Protein AF-A0A938KJM1-F1 (afdb_monomer_lite)

Structure (mmCIF, N/CA/C/O backbone):
data_AF-A0A938KJM1-F1
#
_entry.id   AF-A0A938KJM1-F1
#
loop_
_atom_site.group_PDB
_atom_site.id
_atom_site.type_symbol
_atom_site.label_atom_id
_atom_site.label_alt_id
_atom_site.label_comp_id
_atom_site.label_asym_id
_atom_site.label_entity_id
_atom_site.label_seq_id
_atom_site.pdbx_PDB_ins_code
_atom_site.Cartn_x
_atom_site.Cartn_y
_atom_site.Cartn_z
_atom_site.occupancy
_atom_site.B_iso_or_equiv
_atom_site.auth_seq_id
_atom_site.auth_comp_id
_atom_site.auth_asym_id
_atom_site.auth_atom_id
_atom_site.pdbx_PDB_model_num
ATOM 1 N N . MET A 1 1 ? -3.632 15.595 9.251 1.00 66.75 1 MET A N 1
ATOM 2 C CA . MET A 1 1 ? -2.245 15.112 9.059 1.00 66.75 1 MET A CA 1
ATOM 3 C C . MET A 1 1 ? -1.844 15.367 7.610 1.00 66.75 1 MET A C 1
ATOM 5 O O . MET A 1 1 ? -2.659 15.084 6.742 1.00 66.75 1 MET A O 1
ATOM 9 N N . ARG A 1 2 ? -0.652 15.907 7.327 1.00 72.06 2 ARG A N 1
ATOM 10 C CA . ARG A 1 2 ? -0.133 16.053 5.953 1.00 72.06 2 ARG A CA 1
ATOM 11 C C . ARG A 1 2 ? 1.018 15.067 5.760 1.00 72.06 2 ARG A C 1
ATOM 13 O O . ARG A 1 2 ? 1.963 15.107 6.537 1.00 72.06 2 ARG A O 1
ATOM 20 N N . LEU A 1 3 ? 0.930 14.210 4.746 1.00 71.62 3 LEU A N 1
ATOM 21 C CA . LEU A 1 3 ? 1.974 13.252 4.378 1.00 71.62 3 LEU A CA 1
ATOM 22 C C . LEU A 1 3 ? 2.531 13.645 3.007 1.00 71.62 3 LEU A C 1
ATOM 24 O O . LEU A 1 3 ? 1.759 13.946 2.098 1.00 71.62 3 LEU A O 1
ATOM 28 N N . LEU A 1 4 ? 3.857 13.693 2.885 1.00 74.88 4 LEU A N 1
ATOM 29 C CA . LEU A 1 4 ? 4.565 13.994 1.642 1.00 74.88 4 LEU A CA 1
ATOM 30 C C . LEU A 1 4 ? 5.448 12.797 1.290 1.00 74.88 4 LEU A C 1
ATOM 32 O O . LEU A 1 4 ? 6.265 12.388 2.112 1.00 74.88 4 LEU A O 1
ATOM 36 N N . ASP A 1 5 ? 5.282 12.250 0.088 1.00 78.06 5 ASP A N 1
ATOM 37 C CA . ASP A 1 5 ? 6.156 11.195 -0.421 1.00 78.06 5 ASP A CA 1
ATOM 38 C C . ASP A 1 5 ? 7.491 11.798 -0.882 1.00 78.06 5 ASP A C 1
ATOM 40 O O . ASP A 1 5 ? 7.517 12.735 -1.680 1.00 78.06 5 ASP A O 1
ATOM 44 N N . LEU A 1 6 ? 8.595 11.275 -0.351 1.00 80.69 6 LEU A N 1
ATOM 45 C CA . LEU A 1 6 ? 9.965 11.686 -0.682 1.00 80.69 6 LEU A CA 1
ATOM 46 C C . LEU A 1 6 ? 10.679 10.655 -1.576 1.00 80.69 6 LEU A C 1
ATOM 48 O O . LEU A 1 6 ? 11.881 10.766 -1.821 1.00 80.69 6 LEU A O 1
ATOM 52 N N . SER A 1 7 ? 9.962 9.627 -2.030 1.00 75.56 7 SER A N 1
ATOM 53 C CA . SER A 1 7 ? 10.523 8.518 -2.796 1.00 75.56 7 SER A CA 1
ATOM 54 C C . SER A 1 7 ? 10.833 8.924 -4.237 1.00 75.56 7 SER A C 1
ATOM 56 O O . SER A 1 7 ? 10.015 9.537 -4.925 1.00 75.56 7 SER A O 1
ATOM 58 N N . HIS A 1 8 ? 12.002 8.512 -4.732 1.00 73.88 8 HIS A N 1
ATOM 59 C CA . HIS A 1 8 ? 12.318 8.615 -6.156 1.00 73.88 8 HIS A CA 1
ATOM 60 C C . HIS A 1 8 ? 11.515 7.575 -6.956 1.00 73.88 8 HIS A C 1
ATOM 62 O O . HIS A 1 8 ? 11.339 6.451 -6.473 1.00 73.88 8 HIS A O 1
ATOM 68 N N . PRO A 1 9 ? 11.056 7.902 -8.180 1.00 76.19 9 PRO A N 1
ATOM 69 C CA . PRO A 1 9 ? 10.380 6.938 -9.037 1.00 76.19 9 PRO A CA 1
ATOM 70 C C . PRO A 1 9 ? 11.264 5.722 -9.318 1.00 76.19 9 PRO A C 1
ATOM 72 O O . PRO A 1 9 ? 12.414 5.847 -9.744 1.00 76.19 9 PRO A O 1
ATOM 75 N N . LEU A 1 10 ? 10.710 4.533 -9.113 1.00 76.12 10 LEU A N 1
ATOM 76 C CA . LEU A 1 10 ? 11.362 3.273 -9.426 1.00 76.12 10 LEU A CA 1
ATOM 77 C C . LEU A 1 10 ? 11.064 2.905 -10.884 1.00 76.12 10 LEU A C 1
ATOM 79 O O . LEU A 1 10 ? 9.914 2.682 -11.273 1.00 76.12 10 LEU A O 1
ATOM 83 N N . VAL A 1 11 ? 12.121 2.832 -11.692 1.00 72.31 11 VAL A N 1
ATOM 84 C CA . VAL A 1 11 ? 12.067 2.489 -13.119 1.00 72.31 11 VAL A CA 1
ATOM 85 C C . VAL A 1 11 ? 12.766 1.157 -13.385 1.00 72.31 11 VAL A C 1
ATOM 87 O O . VAL A 1 11 ? 13.700 0.770 -12.680 1.00 72.31 11 VAL A O 1
ATOM 90 N N . HIS A 1 12 ? 12.314 0.429 -14.407 1.00 66.06 12 HIS A N 1
ATOM 91 C CA . HIS A 1 12 ? 12.960 -0.824 -14.795 1.00 66.06 12 HIS A CA 1
ATOM 92 C C . HIS A 1 12 ? 14.401 -0.561 -15.262 1.00 66.06 12 HIS A C 1
ATOM 94 O O . HIS A 1 12 ? 14.621 0.290 -16.119 1.00 66.06 12 HIS A O 1
ATOM 100 N N . GLY A 1 13 ? 15.372 -1.287 -14.698 1.00 65.75 13 GLY A N 1
ATOM 101 C CA . GLY A 1 13 ? 16.792 -1.108 -15.022 1.00 65.75 13 GLY A CA 1
ATOM 102 C C . GLY A 1 13 ? 17.476 0.072 -14.322 1.00 65.75 13 GLY A C 1
ATOM 103 O O . GLY A 1 13 ? 18.580 0.433 -14.721 1.00 65.75 13 GLY A O 1
ATOM 104 N N . ALA A 1 14 ? 16.854 0.665 -13.292 1.00 70.81 14 ALA A N 1
ATOM 105 C CA . ALA A 1 14 ? 17.517 1.656 -12.447 1.00 70.81 14 ALA A CA 1
ATOM 106 C C . ALA A 1 14 ? 18.842 1.104 -11.890 1.00 70.81 14 ALA A C 1
ATOM 108 O O . ALA A 1 14 ? 18.932 -0.078 -11.542 1.00 70.81 14 ALA A O 1
ATOM 109 N N . ALA A 1 15 ? 19.866 1.960 -11.818 1.00 68.00 15 ALA A N 1
ATOM 110 C CA . ALA A 1 15 ? 21.154 1.580 -11.256 1.00 68.00 15 ALA A CA 1
ATOM 111 C C . ALA A 1 15 ?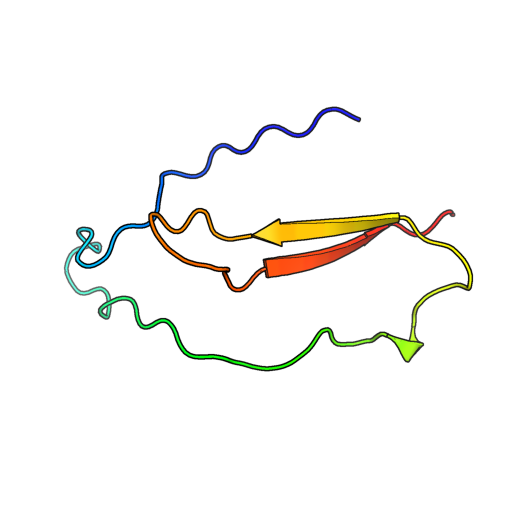 20.972 1.137 -9.797 1.00 68.00 15 ALA A C 1
ATOM 113 O O . ALA A 1 15 ? 20.449 1.889 -8.976 1.00 68.00 15 ALA A O 1
ATOM 114 N N . ALA A 1 16 ? 21.392 -0.089 -9.494 1.00 69.31 16 ALA A N 1
ATOM 115 C CA . ALA A 1 16 ? 21.566 -0.552 -8.125 1.00 69.31 16 ALA A CA 1
ATOM 116 C C . ALA A 1 16 ? 22.970 -0.157 -7.639 1.00 69.31 16 ALA A C 1
ATOM 118 O O . ALA A 1 16 ? 23.846 0.146 -8.460 1.00 69.31 16 ALA A O 1
ATOM 119 N N . PHE A 1 17 ? 23.205 -0.156 -6.325 1.00 71.25 17 PHE A N 1
ATOM 120 C CA . PHE A 1 17 ? 24.568 0.015 -5.827 1.00 71.25 17 PHE A CA 1
ATOM 121 C C . PHE A 1 17 ? 25.470 -1.109 -6.366 1.00 71.25 17 PHE A C 1
ATOM 123 O O . PHE A 1 17 ? 24.993 -2.218 -6.632 1.00 71.25 17 PHE A O 1
ATOM 130 N N . PRO A 1 18 ? 26.774 -0.851 -6.573 1.00 79.56 18 PRO A N 1
ATOM 131 C CA . PRO A 1 18 ? 27.691 -1.888 -7.023 1.00 79.56 18 PRO A CA 1
ATOM 132 C C . PRO A 1 18 ? 27.613 -3.125 -6.117 1.00 79.56 18 PRO A C 1
ATOM 134 O O . PRO A 1 18 ? 27.785 -3.014 -4.907 1.00 79.56 18 PRO A O 1
ATOM 137 N N . ASN A 1 19 ? 27.408 -4.292 -6.734 1.00 76.94 19 ASN A N 1
ATOM 138 C CA . ASN A 1 19 ? 27.217 -5.607 -6.101 1.00 76.94 19 ASN A CA 1
ATOM 139 C C . ASN A 1 19 ? 25.845 -5.884 -5.465 1.00 76.94 19 ASN A C 1
ATOM 141 O O . ASN A 1 19 ? 25.652 -6.979 -4.936 1.00 76.94 19 ASN A O 1
ATOM 145 N N . ASP A 1 20 ? 24.875 -4.977 -5.571 1.00 75.62 20 ASP A N 1
ATOM 146 C CA . ASP A 1 20 ? 23.508 -5.293 -5.165 1.00 75.62 20 ASP A CA 1
ATOM 147 C C . ASP A 1 20 ? 22.846 -6.269 -6.154 1.00 75.62 20 ASP A C 1
ATOM 149 O O . ASP A 1 20 ? 23.053 -6.182 -7.375 1.00 75.62 20 ASP A O 1
ATOM 153 N N . PRO A 1 21 ? 22.003 -7.195 -5.663 1.00 66.06 21 PRO A N 1
ATOM 154 C CA . PRO A 1 21 ? 21.172 -8.005 -6.536 1.00 66.06 21 PRO A CA 1
ATOM 155 C C . PRO A 1 21 ? 20.228 -7.111 -7.348 1.00 66.06 21 PRO A C 1
ATOM 157 O O . PRO A 1 21 ? 19.700 -6.109 -6.863 1.00 66.06 21 PRO A O 1
ATOM 160 N N . LYS A 1 22 ? 19.971 -7.496 -8.602 1.00 66.31 22 LYS A N 1
ATOM 161 C CA . LYS A 1 22 ? 18.998 -6.788 -9.443 1.00 66.31 22 LYS A CA 1
ATOM 162 C C . LYS A 1 22 ? 17.613 -6.826 -8.790 1.00 66.31 22 LYS A C 1
ATOM 164 O O . LYS A 1 22 ? 17.150 -7.891 -8.387 1.00 66.31 22 LYS A O 1
ATOM 169 N N . LEU A 1 23 ? 16.937 -5.675 -8.755 1.00 63.69 23 LEU A N 1
ATOM 170 C CA . LEU A 1 23 ? 15.562 -5.562 -8.269 1.00 63.69 23 LEU A CA 1
ATOM 171 C C . LEU A 1 23 ? 14.630 -6.493 -9.066 1.00 63.69 23 LEU A C 1
ATOM 173 O O . LEU A 1 23 ? 14.501 -6.352 -10.284 1.00 63.69 23 LEU A O 1
ATOM 177 N N . ALA A 1 24 ? 13.948 -7.402 -8.369 1.00 61.97 24 ALA A N 1
ATOM 178 C CA . ALA A 1 24 ? 12.905 -8.261 -8.920 1.00 61.97 24 ALA A CA 1
ATOM 179 C C . ALA A 1 24 ? 11.565 -7.953 -8.238 1.00 61.97 24 ALA A C 1
ATOM 181 O O . ALA A 1 24 ? 11.477 -7.922 -7.013 1.00 61.97 24 ALA A O 1
ATOM 182 N N . ILE A 1 25 ? 10.520 -7.725 -9.037 1.00 62.28 25 ILE A N 1
ATOM 183 C CA . ILE A 1 25 ? 9.159 -7.463 -8.555 1.00 62.28 25 ILE A CA 1
ATOM 184 C C . ILE A 1 25 ? 8.330 -8.711 -8.850 1.00 62.28 25 ILE A C 1
ATOM 186 O O . ILE A 1 25 ? 8.096 -9.032 -10.014 1.00 62.28 25 ILE A O 1
ATOM 190 N N . VAL A 1 26 ? 7.900 -9.414 -7.802 1.00 63.53 26 VAL A N 1
ATOM 191 C CA . VAL A 1 26 ? 7.043 -10.604 -7.896 1.00 63.53 26 VAL A CA 1
ATOM 192 C C . VAL A 1 26 ? 5.801 -10.419 -7.016 1.00 63.53 26 VAL A C 1
ATOM 194 O O . VAL A 1 26 ? 5.918 -9.846 -5.930 1.00 63.53 26 VAL A O 1
ATOM 197 N N . PRO A 1 27 ? 4.607 -10.868 -7.443 1.00 61.94 27 PRO A N 1
ATOM 198 C CA . PRO A 1 27 ? 3.416 -10.823 -6.599 1.00 61.94 27 PRO A CA 1
ATOM 199 C C . PRO A 1 27 ? 3.625 -11.677 -5.345 1.00 61.94 27 PRO A C 1
ATOM 201 O O . PRO A 1 27 ? 3.858 -12.879 -5.449 1.00 61.94 27 PRO A O 1
ATOM 204 N N . HIS A 1 28 ? 3.548 -11.069 -4.161 1.00 60.22 28 HIS A N 1
ATOM 205 C CA . HIS A 1 28 ? 3.806 -11.768 -2.903 1.00 60.22 28 HIS A CA 1
ATOM 206 C C . HIS A 1 28 ? 2.744 -11.429 -1.847 1.00 60.22 28 HIS A C 1
ATOM 208 O O . HIS A 1 28 ? 2.983 -10.681 -0.904 1.00 60.22 28 HIS A O 1
ATOM 214 N N . GLY A 1 29 ? 1.558 -12.021 -2.007 1.00 64.19 29 GLY A N 1
ATOM 215 C CA . GLY A 1 29 ? 0.559 -12.131 -0.940 1.00 64.19 29 GLY A CA 1
ATOM 216 C C . GLY A 1 29 ? -0.505 -11.030 -0.860 1.00 64.19 29 GLY A C 1
ATOM 217 O O . GLY A 1 29 ? -0.573 -10.117 -1.679 1.00 64.19 29 GLY A O 1
ATOM 218 N N . ARG A 1 30 ? -1.389 -11.191 0.133 1.00 74.31 30 ARG A N 1
ATOM 219 C CA . ARG A 1 30 ? -2.520 -10.308 0.470 1.00 74.31 30 ARG A CA 1
ATOM 220 C C . ARG A 1 30 ? -2.221 -9.548 1.771 1.00 74.31 30 ARG A C 1
ATOM 222 O O . ARG A 1 30 ? -1.254 -9.866 2.456 1.00 74.31 30 ARG A O 1
ATOM 229 N N . ILE A 1 31 ? -3.060 -8.569 2.118 1.00 78.62 31 ILE A N 1
ATOM 230 C CA . ILE A 1 31 ? -3.005 -7.878 3.419 1.00 78.62 31 ILE A CA 1
ATOM 231 C C . ILE A 1 31 ? -3.109 -8.919 4.550 1.00 78.62 31 ILE A C 1
ATOM 233 O O . ILE A 1 31 ? -3.979 -9.788 4.506 1.00 78.62 31 ILE A O 1
ATOM 237 N N . ALA A 1 32 ? -2.206 -8.839 5.528 1.00 82.88 32 ALA A N 1
ATOM 238 C CA . ALA A 1 32 ? -2.136 -9.735 6.684 1.00 82.88 32 ALA A CA 1
ATOM 239 C C . ALA A 1 32 ? -2.762 -9.095 7.939 1.00 82.88 32 ALA A C 1
ATOM 241 O O . ALA A 1 32 ? -2.980 -7.885 7.964 1.00 82.88 32 ALA A O 1
ATOM 242 N N . ASN A 1 33 ? -2.997 -9.902 8.981 1.00 88.12 33 ASN A N 1
ATOM 243 C CA . ASN A 1 33 ? -3.462 -9.483 10.317 1.00 88.12 33 ASN A CA 1
ATOM 244 C C . ASN A 1 33 ? -4.818 -8.751 10.334 1.00 88.12 33 ASN A C 1
ATOM 246 O O . ASN A 1 33 ? -5.056 -7.884 11.174 1.00 88.12 33 ASN A O 1
ATOM 250 N N . LEU A 1 34 ? -5.702 -9.075 9.386 1.00 87.75 34 LEU A N 1
ATOM 251 C CA . LEU A 1 34 ? -7.043 -8.482 9.295 1.00 87.75 34 LEU A CA 1
ATOM 252 C C . LEU A 1 34 ? -7.914 -8.810 10.522 1.00 87.75 34 LEU A C 1
ATOM 254 O O . LEU A 1 34 ? -8.818 -8.054 10.850 1.00 87.75 34 LEU A O 1
ATOM 258 N N . ASP A 1 35 ? -7.628 -9.920 11.198 1.00 92.19 35 ASP A N 1
ATOM 259 C CA . ASP A 1 35 ? -8.275 -10.395 12.423 1.00 92.19 35 ASP A CA 1
ATOM 260 C C . ASP A 1 35 ? -7.976 -9.535 13.661 1.00 92.19 35 ASP A C 1
ATOM 262 O O . ASP A 1 35 ? -8.734 -9.571 14.624 1.00 92.19 35 ASP A O 1
ATOM 266 N N . ALA A 1 36 ? -6.905 -8.737 13.633 1.00 91.00 36 ALA A N 1
ATOM 267 C CA . ALA A 1 36 ? -6.525 -7.842 14.726 1.00 91.00 36 ALA A CA 1
ATOM 268 C C . ALA A 1 36 ? -7.102 -6.419 14.583 1.00 91.00 36 ALA A C 1
ATOM 270 O O . ALA A 1 36 ? -6.765 -5.535 15.373 1.00 91.00 36 ALA A O 1
ATOM 271 N N . LEU A 1 37 ? -7.916 -6.166 13.554 1.00 91.56 37 LEU A N 1
ATOM 272 C CA . LEU A 1 37 ? -8.468 -4.842 13.289 1.00 91.56 37 LEU A CA 1
ATOM 273 C C . LEU A 1 37 ? -9.699 -4.569 14.166 1.00 91.56 37 LEU A C 1
ATOM 275 O O . LEU A 1 37 ? -10.539 -5.454 14.325 1.00 91.56 37 LEU A O 1
ATOM 279 N N . PRO A 1 38 ? -9.848 -3.345 14.699 1.00 92.62 38 PRO A N 1
ATOM 280 C CA . PRO A 1 38 ? -11.110 -2.915 15.286 1.00 92.62 38 PRO A CA 1
ATOM 281 C C . PRO A 1 38 ? -12.178 -2.743 14.195 1.00 92.62 38 PRO A C 1
ATOM 283 O O . PRO A 1 38 ? -11.859 -2.631 13.008 1.00 92.62 38 PRO A O 1
ATOM 286 N N . ASP A 1 39 ? -13.442 -2.614 14.605 1.00 93.00 39 ASP A N 1
ATOM 287 C CA . ASP A 1 39 ? -14.571 -2.399 13.686 1.00 93.00 39 ASP A CA 1
ATOM 288 C C . ASP A 1 39 ? -14.399 -1.149 12.802 1.00 93.00 39 ASP A C 1
ATOM 290 O O . ASP A 1 39 ? -14.896 -1.102 11.675 1.00 93.00 39 ASP A O 1
ATOM 294 N N . ALA A 1 40 ? -13.676 -0.136 13.296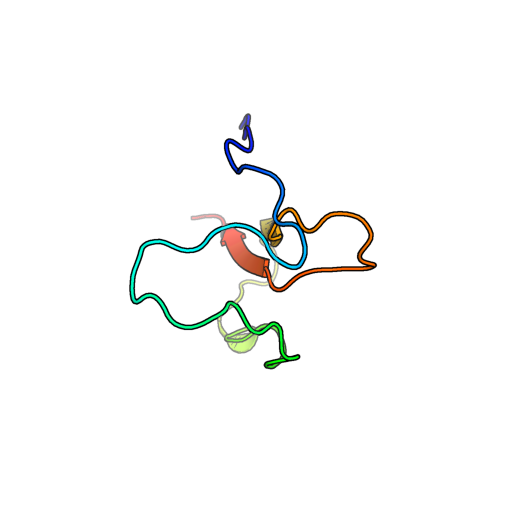 1.00 94.06 40 ALA A N 1
ATOM 295 C CA . ALA A 1 40 ? -13.356 1.080 12.558 1.00 94.06 40 ALA A CA 1
AT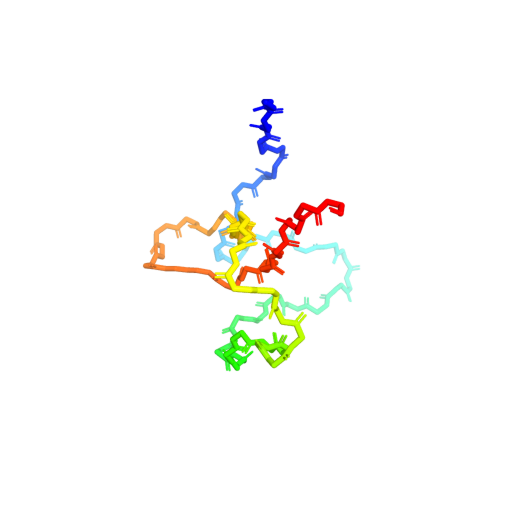OM 296 C C . ALA A 1 40 ? -11.893 1.502 12.754 1.00 94.06 40 ALA A C 1
ATOM 298 O O . ALA A 1 40 ? -11.407 1.650 13.874 1.00 94.06 40 ALA A O 1
ATOM 299 N N . PHE A 1 41 ? -11.203 1.757 11.645 1.00 94.06 41 PHE A N 1
ATOM 300 C CA . PHE A 1 41 ? -9.830 2.257 11.600 1.00 94.06 41 PHE A CA 1
ATOM 301 C C . PHE A 1 41 ? -9.626 3.093 10.332 1.00 94.06 41 PHE A C 1
ATOM 303 O O . PHE A 1 41 ? -10.405 3.014 9.381 1.00 94.06 41 PHE A O 1
ATOM 310 N N . THR A 1 42 ? -8.553 3.881 10.287 1.00 94.69 42 THR A N 1
ATOM 311 C CA . THR A 1 42 ? -8.129 4.544 9.046 1.00 94.69 42 THR A CA 1
ATOM 312 C C . THR A 1 42 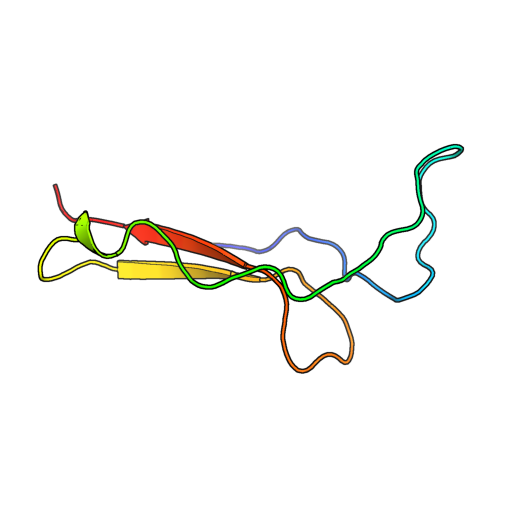? -7.098 3.683 8.329 1.00 94.69 42 THR A C 1
ATOM 314 O O . THR A 1 42 ? -6.047 3.373 8.885 1.00 94.69 42 THR A O 1
ATOM 317 N N . PHE A 1 43 ? -7.375 3.307 7.082 1.00 92.38 43 PHE A N 1
ATOM 318 C CA . PHE A 1 43 ? -6.413 2.594 6.246 1.00 92.38 43 PHE A CA 1
ATOM 319 C C . PHE A 1 43 ? -5.439 3.566 5.569 1.00 92.38 43 PHE A C 1
ATOM 321 O O . PHE A 1 43 ? -5.859 4.520 4.914 1.00 92.38 43 PHE A O 1
ATOM 328 N N . ALA A 1 44 ? -4.141 3.288 5.674 1.00 91.88 44 ALA A N 1
ATOM 329 C CA . ALA A 1 44 ? -3.084 3.969 4.940 1.00 91.88 44 ALA A CA 1
ATOM 330 C C . ALA A 1 44 ? -2.241 2.943 4.168 1.00 91.88 44 ALA A C 1
ATOM 332 O O . ALA A 1 44 ? -1.584 2.084 4.755 1.00 91.88 44 ALA A O 1
ATOM 333 N N . GLY A 1 45 ? -2.254 3.034 2.839 1.00 89.12 45 GLY A N 1
ATOM 334 C CA . GLY A 1 45 ? -1.403 2.236 1.960 1.00 89.12 45 GLY A CA 1
ATOM 335 C C . GLY A 1 45 ? -0.289 3.093 1.373 1.00 89.12 45 GLY A C 1
ATOM 336 O O . GLY A 1 45 ? -0.576 4.098 0.729 1.00 89.12 45 GLY A O 1
ATOM 337 N N . PHE A 1 46 ? 0.965 2.689 1.568 1.00 87.56 46 PHE A N 1
ATOM 338 C CA . PHE A 1 46 ? 2.132 3.367 1.000 1.00 87.56 46 PHE A CA 1
ATOM 339 C C . PHE A 1 46 ? 2.689 2.547 -0.170 1.00 87.56 46 PHE A C 1
ATOM 341 O O . PHE A 1 46 ? 3.458 1.607 0.070 1.00 87.56 46 PHE A O 1
ATOM 348 N N . PRO A 1 47 ? 2.259 2.824 -1.414 1.00 85.69 47 PRO A N 1
ATOM 349 C CA . PRO A 1 47 ? 2.765 2.137 -2.592 1.00 85.69 47 PRO A CA 1
ATOM 350 C C . PRO A 1 47 ? 4.210 2.522 -2.888 1.00 85.69 47 PRO A C 1
ATOM 352 O O . PRO A 1 47 ? 4.622 3.661 -2.680 1.00 85.69 47 PRO A O 1
ATOM 355 N N . LEU A 1 48 ? 4.968 1.586 -3.457 1.00 84.94 48 LEU A N 1
ATOM 356 C CA . LEU A 1 48 ? 6.191 1.948 -4.166 1.00 84.94 48 LEU A CA 1
ATOM 357 C C . LEU A 1 48 ? 5.835 2.758 -5.418 1.00 84.94 48 LEU A C 1
ATOM 359 O O . LEU A 1 48 ? 4.903 2.409 -6.149 1.00 84.94 48 LEU A O 1
ATOM 363 N N . ASN A 1 49 ? 6.601 3.814 -5.679 1.00 85.69 49 ASN A N 1
ATOM 364 C CA . ASN A 1 49 ? 6.396 4.726 -6.802 1.00 85.69 49 ASN A CA 1
ATOM 365 C C . ASN A 1 49 ? 6.924 4.127 -8.125 1.00 85.69 49 ASN A C 1
ATOM 367 O O . ASN A 1 49 ? 7.932 4.584 -8.665 1.00 85.69 49 ASN A O 1
ATOM 371 N N . PHE A 1 50 ? 6.302 3.054 -8.625 1.00 81.69 50 PHE A N 1
ATOM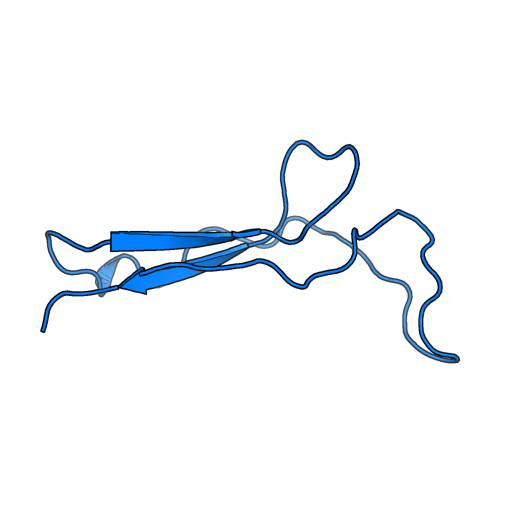 372 C CA . PHE A 1 50 ? 6.667 2.459 -9.916 1.00 81.69 50 PHE A CA 1
ATOM 373 C C . PHE A 1 50 ? 6.092 3.256 -11.089 1.00 81.69 50 PHE A C 1
ATOM 375 O O . PHE A 1 50 ? 4.883 3.454 -11.188 1.00 81.69 50 PHE A O 1
ATOM 382 N N . ALA A 1 51 ? 6.947 3.636 -12.038 1.00 79.69 51 ALA A N 1
ATOM 383 C CA . ALA A 1 51 ? 6.501 4.303 -13.258 1.00 79.69 51 ALA A CA 1
ATOM 384 C C . ALA A 1 51 ? 5.869 3.310 -14.253 1.00 79.69 51 ALA A C 1
ATOM 386 O O . ALA A 1 51 ? 6.437 2.252 -14.536 1.00 79.69 51 ALA A O 1
ATOM 387 N N . GLY A 1 52 ? 4.713 3.675 -14.821 1.00 79.81 52 GLY A N 1
ATOM 388 C CA . GLY A 1 52 ? 4.060 2.914 -15.896 1.00 79.81 52 GLY A CA 1
ATOM 389 C C . GLY A 1 52 ? 3.515 1.543 -15.478 1.00 79.81 52 GLY A C 1
ATOM 390 O O . GLY A 1 52 ? 3.419 0.648 -16.316 1.00 79.81 52 GLY A O 1
ATOM 391 N N . ARG A 1 53 ? 3.202 1.352 -14.190 1.00 78.69 53 ARG A N 1
ATOM 392 C CA . ARG A 1 53 ? 2.596 0.125 -13.649 1.00 78.69 53 ARG A CA 1
ATOM 393 C C . ARG A 1 53 ? 1.175 0.395 -13.157 1.00 78.69 53 ARG A C 1
ATOM 395 O O . ARG A 1 53 ? 0.845 1.515 -12.787 1.00 78.69 53 ARG A O 1
ATOM 402 N N . ASP A 1 54 ? 0.359 -0.650 -13.154 1.00 79.06 54 ASP A N 1
ATOM 403 C CA . ASP A 1 54 ? -1.025 -0.671 -12.666 1.00 79.06 54 ASP A CA 1
ATOM 404 C C . ASP A 1 54 ? -1.129 -0.804 -11.136 1.00 79.06 54 ASP A C 1
ATOM 406 O O . ASP A 1 54 ? -2.195 -0.595 -10.560 1.00 79.06 54 ASP A O 1
ATOM 410 N N . GLY A 1 55 ? -0.015 -1.102 -10.465 1.00 75.88 55 GLY A N 1
ATOM 411 C CA . GLY A 1 55 ? 0.077 -1.138 -9.015 1.00 75.88 55 GLY A CA 1
ATOM 412 C C . GLY A 1 55 ? 1.493 -1.403 -8.518 1.00 75.88 55 GLY A C 1
ATOM 413 O O . GLY A 1 55 ? 2.449 -1.547 -9.287 1.00 75.88 55 GLY A O 1
ATOM 414 N N . SER A 1 56 ? 1.628 -1.475 -7.199 1.00 82.38 56 SER A N 1
ATOM 415 C CA . SER A 1 56 ? 2.878 -1.824 -6.538 1.00 82.38 56 SER A CA 1
ATOM 416 C C . SER A 1 56 ? 2.616 -2.550 -5.220 1.00 82.38 56 SER A C 1
ATOM 418 O O . SER A 1 56 ? 1.539 -2.398 -4.635 1.00 82.38 56 SER A O 1
ATOM 420 N N . PRO A 1 57 ? 3.574 -3.354 -4.722 1.00 81.88 57 PRO A N 1
ATOM 421 C CA . PRO A 1 57 ? 3.574 -3.752 -3.327 1.00 81.88 57 PRO A CA 1
ATOM 422 C C . PRO A 1 57 ? 3.501 -2.502 -2.450 1.00 81.88 57 PRO A C 1
ATOM 424 O O . PRO A 1 57 ? 4.179 -1.505 -2.715 1.00 81.88 57 PRO A O 1
ATOM 427 N N . ILE A 1 58 ? 2.677 -2.572 -1.409 1.00 85.56 58 ILE A N 1
ATOM 428 C CA . ILE A 1 58 ? 2.459 -1.457 -0.493 1.00 85.56 58 ILE A CA 1
ATOM 429 C C . ILE A 1 58 ? 2.891 -1.844 0.917 1.00 85.56 58 ILE A C 1
ATOM 431 O O . ILE A 1 58 ? 2.738 -2.994 1.338 1.00 85.56 58 ILE A O 1
ATOM 435 N N . ARG A 1 59 ? 3.332 -0.861 1.701 1.00 87.31 59 ARG A N 1
ATOM 436 C CA . ARG A 1 59 ? 3.260 -0.968 3.160 1.00 87.31 59 ARG A CA 1
ATOM 437 C C . ARG A 1 59 ? 1.835 -0.597 3.576 1.00 87.31 59 ARG A C 1
ATOM 439 O O . ARG A 1 59 ? 1.472 0.573 3.545 1.00 87.31 59 ARG A O 1
ATOM 446 N N . ALA A 1 60 ? 1.025 -1.597 3.914 1.00 88.81 60 ALA A N 1
ATOM 447 C CA . ALA A 1 60 ? -0.329 -1.406 4.430 1.00 88.81 60 ALA A CA 1
ATOM 448 C C . ALA A 1 60 ? -0.288 -1.156 5.944 1.00 88.81 60 ALA A C 1
ATOM 450 O O . ALA A 1 60 ? 0.357 -1.911 6.673 1.00 88.81 60 ALA A O 1
ATOM 451 N N . VAL A 1 61 ? -0.963 -0.108 6.413 1.00 92.00 61 VAL A N 1
ATOM 452 C CA . VAL A 1 61 ? -1.051 0.273 7.828 1.00 92.00 61 VAL A CA 1
ATOM 453 C C . VAL A 1 61 ? -2.508 0.569 8.176 1.00 92.00 61 VAL A C 1
ATOM 455 O O . VAL A 1 61 ? -3.190 1.292 7.452 1.00 92.00 61 VAL A O 1
ATOM 458 N N . ALA A 1 62 ? -2.972 0.031 9.300 1.00 92.06 62 ALA A N 1
ATOM 459 C CA . ALA A 1 62 ? -4.198 0.471 9.950 1.00 92.06 62 ALA A CA 1
ATOM 460 C C . ALA A 1 62 ? -3.838 1.439 11.082 1.00 92.06 62 ALA A C 1
ATOM 462 O O . ALA A 1 62 ? -2.997 1.129 11.923 1.00 92.06 62 ALA A O 1
ATOM 463 N N . ILE A 1 63 ? -4.448 2.620 11.079 1.00 93.69 63 ILE A N 1
ATOM 464 C CA . ILE A 1 63 ? -4.362 3.596 12.162 1.00 93.69 63 ILE A CA 1
ATOM 465 C C . ILE A 1 63 ? -5.629 3.413 12.992 1.00 93.69 63 ILE A C 1
ATOM 467 O O . ILE A 1 63 ? -6.716 3.830 12.577 1.00 93.69 63 ILE A O 1
ATOM 471 N N . CYS A 1 64 ? -5.489 2.718 14.115 1.00 89.88 64 CYS A N 1
ATOM 472 C CA . CYS A 1 64 ? -6.583 2.474 15.043 1.00 89.88 64 CYS A CA 1
ATOM 473 C C . CYS A 1 64 ? -6.789 3.707 15.939 1.00 89.88 64 CYS A C 1
ATOM 475 O O . CYS A 1 64 ? -5.799 4.350 16.297 1.00 89.88 64 CYS A O 1
ATOM 477 N N . PRO A 1 65 ? -8.040 4.064 16.275 1.00 81.75 65 PRO A N 1
ATOM 478 C CA . PRO A 1 65 ? -8.294 4.974 17.387 1.00 81.75 65 PRO A CA 1
ATOM 479 C C . PRO A 1 65 ? -7.788 4.346 18.697 1.00 81.75 65 PRO A C 1
ATOM 481 O O . PRO A 1 65 ? -7.762 3.117 18.803 1.00 81.75 65 PRO A O 1
ATOM 484 N N . ASP A 1 66 ? -7.358 5.190 19.640 1.00 73.81 66 ASP A N 1
ATOM 485 C CA . ASP A 1 66 ? -6.961 4.763 20.993 1.00 73.81 66 ASP A CA 1
ATOM 486 C C . ASP A 1 66 ? -8.104 4.047 21.736 1.00 73.81 66 ASP A C 1
ATOM 488 O O . ASP A 1 66 ? -9.280 4.457 21.558 1.00 73.81 66 ASP A O 1
#

pLDDT: mean 79.21, std 10.04, range [60.22, 94.69]

Radius of gyration: 15.5 Å; chains: 1; bounding box: 42×28×37 Å

Sequence (66 aa):
MRLLDLSHPLVHGAAAFPNDPKLAIVPHGRIANLDALPDAFTFAGFPLNFAGRDGSPIRAVAICPD

Secondary structure (DSSP, 8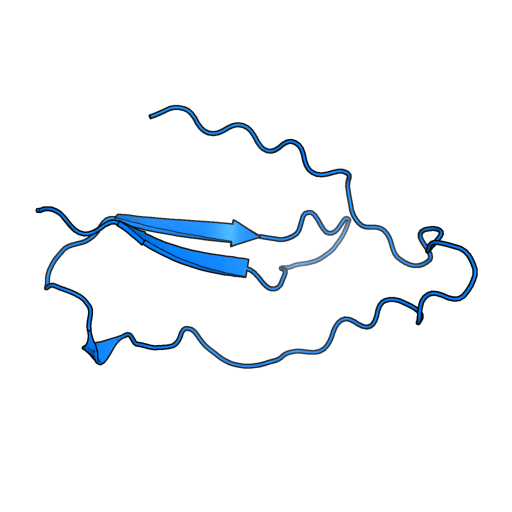-state):
------PPPB-TTPPPPTTPPPP----------GGG--SS-EEEEEE--BTT-S---EEEEEE---

Foldseek 3Di:
DDDDDPDDEDEQPPDDPVPDDHDDADDDDDDPPPVVDDPDWDWDWAAHRYPPDPGGDTDIDTHDDD